Protein AF-M1PN73-F1 (afdb_monomer)

pLDDT: mean 97.53, std 1.36, range [90.38, 98.75]

Solvent-accessible surface area (backbone atoms only — not comparable to full-atom values): 8352 Å² total; per-residue (Å²): 108,69,71,51,37,65,69,58,78,69,51,83,71,74,12,48,64,43,63,78,96,64,64,44,60,60,63,36,70,90,32,43,49,69,69,61,54,45,70,70,46,66,46,44,88,76,40,72,90,38,66,60,60,30,53,45,55,35,45,34,54,42,27,48,47,49,36,33,45,34,46,16,36,80,73,64,45,83,93,50,30,56,69,75,24,41,62,57,66,42,93,56,56,51,57,49,49,49,50,52,42,51,52,49,37,42,72,76,35,76,26,87,95,54,58,68,99,44,70,67,52,49,51,50,56,52,50,53,44,49,50,54,52,52,48,48,37,70,75,34,61,67,56,49,70,74,104

Radius of gyration: 19.32 Å; Cα contacts (8 Å, |Δi|>4): 147; chains: 1; bounding box: 44×31×64 Å

Structure (mmCIF, N/CA/C/O backbone):
data_AF-M1PN73-F1
#
_entry.id   AF-M1PN73-F1
#
loop_
_atom_site.group_PDB
_atom_site.id
_atom_site.type_symbol
_atom_site.label_atom_id
_atom_site.label_alt_id
_atom_site.label_comp_id
_atom_site.label_asym_id
_atom_site.label_entity_id
_atom_site.label_seq_id
_atom_site.pdbx_PDB_ins_code
_atom_site.Cartn_x
_atom_site.Cartn_y
_atom_site.Cartn_z
_atom_site.occupancy
_atom_site.B_iso_or_equiv
_atom_site.auth_seq_id
_atom_site.auth_comp_id
_atom_site.auth_asym_id
_atom_site.auth_atom_id
_atom_site.pdbx_PDB_model_num
ATOM 1 N N . ASP A 1 1 ? -4.761 1.758 -40.617 1.00 90.38 1 ASP A N 1
ATOM 2 C CA . ASP A 1 1 ? -5.738 1.743 -39.503 1.00 90.38 1 ASP A CA 1
ATOM 3 C C . ASP A 1 1 ? -5.409 0.747 -38.400 1.00 90.38 1 ASP A C 1
ATOM 5 O O . ASP A 1 1 ? -5.127 1.193 -37.295 1.00 90.38 1 ASP A O 1
ATOM 9 N N . LEU A 1 2 ? -5.340 -0.565 -38.669 1.00 95.44 2 LEU A N 1
ATOM 10 C CA . LEU A 1 2 ? -5.094 -1.584 -37.625 1.00 95.44 2 LEU A CA 1
ATOM 11 C C . LEU A 1 2 ? -3.842 -1.325 -36.767 1.00 95.44 2 LEU A C 1
ATOM 13 O O . LEU A 1 2 ? -3.911 -1.384 -35.543 1.00 95.44 2 LEU A O 1
ATOM 17 N N . ALA A 1 3 ? -2.713 -0.975 -37.390 1.00 96.75 3 ALA A N 1
ATOM 18 C CA . ALA A 1 3 ? -1.476 -0.687 -36.661 1.00 96.75 3 ALA A CA 1
ATOM 19 C C . ALA A 1 3 ? -1.589 0.539 -35.737 1.00 96.75 3 ALA A C 1
ATOM 21 O O . ALA A 1 3 ? -0.995 0.561 -34.663 1.00 96.75 3 ALA A O 1
ATOM 22 N N . PHE A 1 4 ? -2.352 1.560 -36.139 1.00 96.75 4 PHE A N 1
ATOM 23 C CA . PHE A 1 4 ? -2.564 2.750 -35.317 1.00 96.75 4 PHE A CA 1
ATOM 24 C C . PHE A 1 4 ? -3.523 2.455 -34.160 1.00 96.75 4 PHE A C 1
ATOM 26 O O . PHE A 1 4 ? -3.235 2.820 -33.021 1.00 96.75 4 PHE A O 1
ATOM 33 N N . ALA A 1 5 ? -4.607 1.72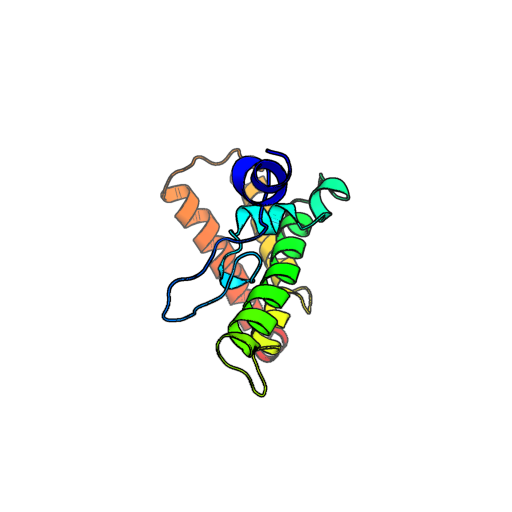2 -34.431 1.00 96.94 5 ALA A N 1
ATOM 34 C CA . ALA A 1 5 ? -5.551 1.284 -33.409 1.00 96.94 5 ALA A CA 1
ATOM 35 C C . ALA A 1 5 ? -4.862 0.446 -32.322 1.00 96.94 5 ALA A C 1
ATOM 37 O O . ALA A 1 5 ? -4.962 0.772 -31.143 1.00 96.94 5 ALA A O 1
ATOM 38 N N . ALA A 1 6 ? -4.088 -0.566 -32.721 1.00 95.69 6 ALA A N 1
ATOM 39 C CA . ALA A 1 6 ? -3.438 -1.487 -31.793 1.00 95.69 6 ALA A CA 1
ATOM 40 C C . ALA A 1 6 ? -2.290 -0.865 -30.978 1.00 95.69 6 ALA A C 1
ATOM 42 O O . ALA A 1 6 ? -1.947 -1.388 -29.924 1.00 95.69 6 ALA A O 1
ATOM 43 N N . LYS A 1 7 ? -1.665 0.218 -31.462 1.00 95.62 7 LYS A N 1
ATOM 44 C CA . LYS A 1 7 ? -0.465 0.800 -30.830 1.00 95.62 7 LYS A CA 1
ATOM 45 C C . LYS A 1 7 ? -0.680 2.169 -30.189 1.00 95.62 7 LYS A C 1
ATOM 47 O O . LYS A 1 7 ? 0.198 2.607 -29.456 1.00 95.62 7 LYS A O 1
ATOM 52 N N . HIS A 1 8 ? -1.792 2.845 -30.482 1.00 93.44 8 HIS A N 1
AT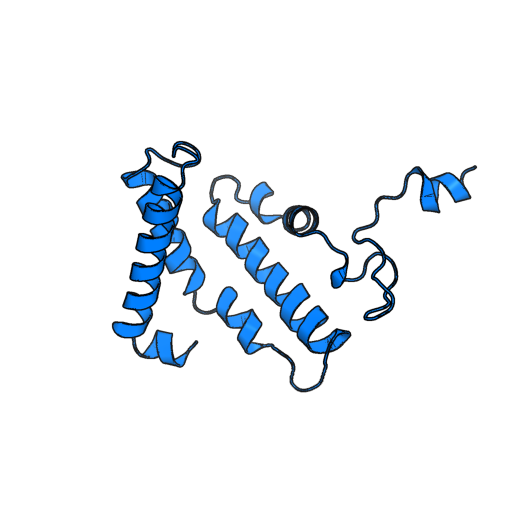OM 53 C CA . HIS A 1 8 ? -2.051 4.204 -29.999 1.00 93.44 8 HIS A CA 1
ATOM 54 C C . HIS A 1 8 ? -3.511 4.398 -29.586 1.00 93.44 8 HIS A C 1
ATOM 56 O O . HIS A 1 8 ? -3.772 4.683 -28.427 1.00 93.44 8 HIS A O 1
ATOM 62 N N . ALA A 1 9 ? -4.467 4.234 -30.508 1.00 95.19 9 ALA A N 1
ATOM 63 C CA . ALA A 1 9 ? -5.842 4.682 -30.254 1.00 95.19 9 ALA A CA 1
ATOM 64 C C . ALA A 1 9 ? -6.642 3.779 -29.299 1.00 95.19 9 ALA A C 1
ATOM 66 O O . ALA A 1 9 ? -7.541 4.268 -28.625 1.00 95.19 9 ALA A O 1
ATOM 67 N N . GLY A 1 10 ? -6.347 2.476 -29.266 1.00 94.06 10 GLY A N 1
ATOM 68 C CA . GLY A 1 10 ? -7.082 1.493 -28.462 1.00 94.06 10 GLY A CA 1
ATOM 69 C C . GLY A 1 10 ? -6.220 0.721 -27.467 1.00 94.06 10 GLY A C 1
ATOM 70 O O . GLY A 1 10 ? -6.700 -0.247 -26.885 1.00 94.06 10 GLY A O 1
ATOM 71 N N . VAL A 1 11 ? -4.949 1.094 -27.296 1.00 95.94 11 VAL A N 1
ATOM 72 C CA . VAL A 1 11 ? -4.052 0.398 -26.368 1.00 95.94 11 VAL A CA 1
ATOM 73 C C . VAL A 1 11 ? -4.191 0.973 -24.962 1.00 95.94 11 VAL A C 1
ATOM 75 O O . VAL A 1 11 ? -4.160 2.187 -24.779 1.00 95.94 11 VAL A O 1
ATOM 78 N N . ILE A 1 12 ? -4.297 0.096 -23.966 1.00 96.12 12 ILE A N 1
ATOM 79 C CA . ILE A 1 12 ? -4.198 0.469 -22.554 1.00 96.12 12 ILE A CA 1
ATOM 80 C C . ILE A 1 12 ? -2.828 0.013 -22.064 1.00 96.12 12 ILE A C 1
ATOM 82 O O . ILE A 1 12 ? -2.559 -1.182 -21.958 1.00 96.12 12 ILE A O 1
ATOM 86 N N . GLN A 1 13 ? -1.948 0.978 -21.817 1.00 96.62 13 GLN A N 1
ATOM 87 C CA . GLN A 1 13 ? -0.652 0.732 -21.193 1.00 96.62 13 GLN A CA 1
ATOM 88 C C . GLN A 1 13 ? -0.831 0.597 -19.676 1.00 96.62 13 GLN A C 1
ATOM 90 O O . GLN A 1 13 ? -1.729 1.202 -19.091 1.00 96.62 13 GLN A O 1
ATOM 95 N N . MET A 1 14 ? 0.036 -0.183 -19.035 1.00 97.00 14 MET A N 1
ATOM 96 C CA . MET A 1 14 ? 0.072 -0.302 -17.573 1.00 97.00 14 MET A CA 1
ATOM 97 C C . MET A 1 14 ? 0.645 0.961 -16.923 1.00 97.00 14 MET A C 1
ATOM 99 O O . MET A 1 14 ? 0.233 1.339 -15.827 1.00 97.00 14 MET A O 1
ATOM 103 N N . ALA A 1 15 ? 1.582 1.619 -17.611 1.00 97.44 15 ALA A N 1
ATOM 104 C CA . ALA A 1 15 ? 2.288 2.797 -17.127 1.00 97.44 15 ALA A CA 1
ATOM 105 C C . ALA A 1 15 ? 2.605 3.774 -18.258 1.00 97.44 15 ALA A C 1
ATOM 107 O O . ALA A 1 15 ? 2.927 3.352 -19.372 1.00 97.44 15 ALA A O 1
ATOM 108 N N . ASP A 1 16 ? 2.596 5.065 -17.936 1.00 96.25 16 ASP A N 1
ATOM 109 C CA . ASP A 1 16 ? 3.028 6.124 -18.846 1.00 96.25 16 ASP A CA 1
ATOM 110 C C . ASP A 1 16 ? 4.563 6.265 -18.871 1.00 96.25 16 ASP A C 1
ATOM 112 O O . ASP A 1 16 ? 5.277 5.818 -17.972 1.00 96.25 16 ASP A O 1
ATOM 116 N N . ILE A 1 17 ? 5.078 6.915 -19.917 1.00 97.75 17 ILE A N 1
ATOM 117 C CA . ILE A 1 17 ? 6.506 7.232 -20.066 1.00 97.75 17 ILE A CA 1
ATOM 118 C C . ILE A 1 17 ? 6.997 8.190 -18.965 1.00 97.75 17 ILE A C 1
ATOM 120 O O . ILE A 1 17 ? 6.277 9.099 -18.544 1.00 97.75 17 ILE A O 1
ATOM 124 N N . LEU A 1 18 ? 8.255 8.040 -18.535 1.00 98.19 18 LEU A N 1
ATOM 125 C CA . LEU A 1 18 ? 8.847 8.883 -17.493 1.00 98.19 18 LEU A CA 1
ATOM 126 C C . LEU A 1 18 ? 9.664 10.077 -18.020 1.00 98.19 18 LEU A C 1
ATOM 128 O O . LEU A 1 18 ? 10.296 9.982 -19.075 1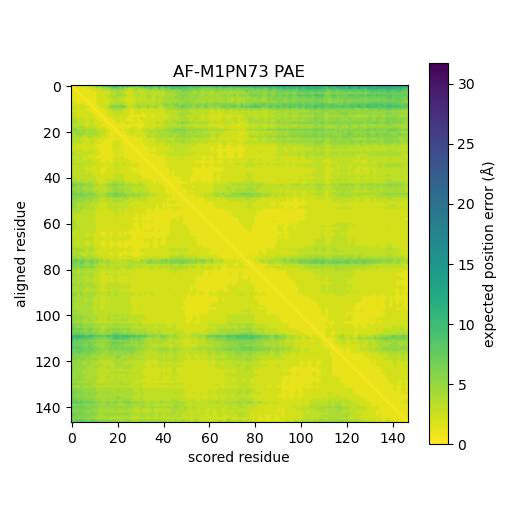.00 98.19 18 LEU A O 1
ATOM 132 N N . PRO A 1 19 ? 9.739 11.189 -17.253 1.00 97.81 19 PRO A N 1
ATOM 133 C CA . PRO A 1 19 ? 10.583 12.334 -17.588 1.00 97.81 19 PRO A CA 1
ATOM 134 C C . PRO A 1 19 ? 12.071 11.983 -17.712 1.00 97.81 19 PRO A C 1
ATOM 136 O O . PRO A 1 19 ? 12.580 11.099 -17.021 1.00 97.81 19 PRO A O 1
ATOM 139 N N . ALA A 1 20 ? 12.794 12.767 -18.515 1.00 97.19 20 ALA A N 1
ATOM 140 C CA . ALA A 1 20 ? 14.165 12.485 -18.953 1.00 97.19 20 ALA A CA 1
ATOM 141 C C . ALA A 1 20 ? 15.176 12.157 -17.835 1.00 97.19 20 ALA A C 1
ATOM 143 O O . ALA A 1 20 ? 16.039 11.306 -18.030 1.00 97.19 20 ALA A O 1
ATOM 144 N N . ARG A 1 21 ? 15.065 12.774 -16.648 1.00 97.69 21 ARG A N 1
ATOM 145 C CA . ARG A 1 21 ? 15.969 12.503 -15.507 1.00 97.69 21 ARG A CA 1
ATOM 146 C C . ARG A 1 21 ? 15.946 11.032 -15.060 1.00 97.69 21 ARG A C 1
ATOM 148 O O . ARG A 1 21 ? 16.920 10.555 -14.495 1.00 97.69 21 ARG A O 1
ATOM 155 N N . ARG A 1 22 ? 14.841 10.330 -15.313 1.00 96.06 22 ARG A N 1
ATOM 156 C CA . ARG A 1 22 ? 14.620 8.911 -15.008 1.00 96.06 22 ARG A CA 1
ATOM 157 C C . ARG A 1 22 ? 13.981 8.207 -16.208 1.00 96.06 22 ARG A C 1
ATOM 159 O O . ARG A 1 22 ? 12.977 7.517 -16.072 1.00 96.06 22 ARG A O 1
ATOM 166 N N . ALA A 1 23 ? 14.535 8.467 -17.395 1.00 96.44 23 ALA A N 1
ATOM 167 C CA . ALA A 1 23 ? 13.958 8.071 -18.674 1.00 96.44 23 ALA A CA 1
ATOM 168 C C . ALA A 1 23 ? 13.674 6.563 -18.747 1.00 96.44 23 ALA A C 1
ATOM 170 O O . ALA A 1 23 ? 14.579 5.726 -18.658 1.00 96.44 23 ALA A O 1
ATOM 171 N N . ARG A 1 24 ? 12.400 6.236 -18.948 1.00 98.00 24 ARG A N 1
ATOM 172 C CA . ARG A 1 24 ? 11.874 4.885 -19.133 1.00 98.00 24 ARG A CA 1
ATOM 173 C C . ARG A 1 24 ? 10.662 4.959 -20.043 1.00 98.00 24 ARG A C 1
ATOM 175 O O . ARG A 1 24 ? 9.920 5.938 -19.971 1.00 98.00 24 ARG A O 1
ATOM 182 N N . GLY A 1 25 ? 10.517 3.959 -20.910 1.00 97.56 25 GLY A N 1
ATOM 183 C CA . GLY A 1 25 ? 9.358 3.821 -21.787 1.00 97.56 25 GLY A CA 1
ATOM 184 C C . GLY A 1 25 ? 8.069 3.542 -21.001 1.00 97.56 25 GLY A C 1
ATOM 185 O O . GLY A 1 25 ? 8.101 3.460 -19.773 1.00 97.56 25 GLY A O 1
ATOM 186 N N . PRO A 1 26 ? 6.934 3.382 -21.699 1.00 97.00 26 PRO A N 1
ATOM 187 C CA . PRO A 1 26 ? 5.709 2.872 -21.091 1.00 97.00 26 PRO A CA 1
ATOM 188 C C . PRO A 1 26 ? 5.912 1.497 -20.436 1.00 97.00 26 PRO A C 1
ATOM 190 O O . PRO A 1 26 ? 6.832 0.761 -20.791 1.00 97.00 26 PRO A O 1
ATOM 193 N N . ASN A 1 27 ? 4.997 1.134 -19.539 1.00 97.94 27 ASN A N 1
ATOM 194 C CA . ASN A 1 27 ? 4.955 -0.140 -18.795 1.00 97.94 27 ASN A CA 1
ATOM 195 C C . ASN A 1 27 ? 6.133 -0.403 -17.844 1.00 97.94 27 ASN A C 1
ATOM 197 O O . ASN A 1 27 ? 6.379 -1.547 -17.474 1.00 97.94 27 ASN A O 1
ATOM 201 N N . GLU A 1 28 ? 6.818 0.649 -17.406 1.00 98.44 28 GLU A N 1
ATOM 202 C CA . GLU A 1 28 ? 7.860 0.567 -16.381 1.00 98.44 28 GLU A CA 1
ATOM 203 C C . GLU A 1 28 ? 7.299 0.987 -15.012 1.00 98.44 28 GLU A C 1
ATOM 205 O O . GLU A 1 28 ? 6.432 1.869 -14.962 1.00 98.44 28 GLU A O 1
ATOM 210 N N . PRO A 1 29 ? 7.785 0.414 -13.892 1.00 98.19 29 PRO A N 1
ATOM 211 C CA . PRO A 1 29 ? 7.148 0.572 -12.583 1.00 98.19 29 PRO A CA 1
ATOM 212 C C . PRO A 1 29 ? 6.879 2.024 -12.179 1.00 98.19 29 PRO A C 1
ATOM 214 O O . PRO A 1 29 ? 5.785 2.352 -11.732 1.00 98.19 29 PRO A O 1
ATOM 217 N N . GLY A 1 30 ? 7.836 2.929 -12.403 1.00 97.69 30 GLY A N 1
ATOM 218 C CA . GLY A 1 30 ? 7.701 4.324 -11.981 1.00 97.69 30 GLY A CA 1
ATOM 219 C C . GLY A 1 30 ? 6.578 5.115 -12.661 1.00 97.69 30 GLY A C 1
ATOM 220 O O . GLY A 1 30 ? 6.264 6.208 -12.192 1.00 97.69 30 GLY A O 1
ATOM 221 N N . GLY A 1 31 ? 6.006 4.613 -13.762 1.00 98.00 31 GLY A N 1
ATOM 222 C CA . GLY A 1 31 ? 4.867 5.233 -14.447 1.00 98.00 31 GLY A CA 1
ATOM 223 C C . GLY A 1 31 ? 3.511 4.607 -14.098 1.00 98.00 31 GLY A C 1
ATOM 224 O O . GLY A 1 31 ? 2.490 5.066 -14.613 1.00 98.00 31 GLY A O 1
ATOM 225 N N . ILE A 1 32 ? 3.481 3.546 -13.279 1.00 98.31 32 ILE A N 1
ATOM 226 C CA . ILE A 1 32 ? 2.235 2.904 -12.850 1.00 98.31 32 ILE A CA 1
ATOM 227 C C . ILE A 1 32 ? 1.562 3.810 -11.817 1.00 98.31 32 ILE A C 1
ATOM 229 O O . ILE A 1 32 ? 2.151 4.176 -10.802 1.00 98.31 32 ILE A O 1
ATOM 233 N N . LYS A 1 33 ? 0.299 4.169 -12.054 1.00 97.94 33 LYS A N 1
ATOM 234 C CA . LYS A 1 33 ? -0.510 4.902 -11.070 1.00 97.94 33 LYS A CA 1
ATOM 235 C C . LYS A 1 33 ? -0.936 3.951 -9.955 1.00 97.94 33 LYS A C 1
ATOM 237 O O . LYS A 1 33 ? -1.362 2.838 -10.246 1.00 97.94 33 LYS A O 1
ATOM 242 N N . PHE A 1 34 ? -0.927 4.408 -8.703 1.00 98.00 34 PHE A N 1
ATOM 243 C CA . PHE A 1 34 ? -1.284 3.557 -7.560 1.00 98.00 34 PHE A CA 1
ATOM 244 C C . PHE A 1 34 ? -2.680 2.926 -7.672 1.00 98.00 34 PHE A C 1
ATOM 246 O O . PHE A 1 34 ? -2.835 1.764 -7.325 1.00 98.00 34 PHE A O 1
ATOM 253 N N . GLY A 1 35 ? -3.668 3.636 -8.232 1.00 97.44 35 GLY A N 1
ATOM 254 C CA . GLY A 1 35 ? -4.997 3.063 -8.488 1.00 97.44 35 GLY A CA 1
ATOM 255 C C . GLY A 1 35 ? -4.974 1.904 -9.492 1.00 97.44 35 GLY A C 1
ATOM 256 O O . GLY A 1 35 ? -5.521 0.847 -9.211 1.00 97.44 35 GLY A O 1
ATOM 257 N N . HIS A 1 36 ? -4.261 2.052 -10.616 1.00 97.56 36 HIS A N 1
ATOM 258 C CA . HIS A 1 36 ? -4.098 0.948 -11.571 1.00 97.56 36 HIS A CA 1
ATOM 259 C C . HIS A 1 36 ? -3.361 -0.228 -10.934 1.00 97.56 36 HIS A C 1
ATOM 261 O O . HIS A 1 36 ? -3.703 -1.373 -11.193 1.00 97.56 36 HIS A O 1
ATOM 267 N N . PHE A 1 37 ? -2.343 0.053 -10.117 1.00 98.19 37 PHE A N 1
ATOM 268 C CA . PHE A 1 37 ? -1.614 -0.988 -9.409 1.00 98.19 37 PHE A CA 1
ATOM 269 C C . PHE A 1 37 ? -2.518 -1.755 -8.438 1.00 98.19 37 PHE A C 1
ATOM 271 O O . PHE A 1 37 ? -2.499 -2.981 -8.439 1.00 98.19 37 PHE A O 1
ATOM 278 N N . ALA A 1 38 ? -3.348 -1.048 -7.666 1.00 98.00 38 ALA A N 1
ATOM 279 C CA . ALA A 1 38 ? -4.333 -1.664 -6.785 1.00 98.00 38 ALA A CA 1
ATOM 280 C C . ALA A 1 38 ? -5.271 -2.611 -7.556 1.00 98.00 38 ALA A C 1
ATOM 282 O O . ALA A 1 38 ? -5.453 -3.749 -7.133 1.00 98.00 38 ALA A O 1
ATOM 283 N N . ASP A 1 39 ? -5.765 -2.197 -8.729 1.00 97.88 39 ASP A N 1
ATOM 284 C CA . ASP A 1 39 ? -6.636 -3.024 -9.581 1.00 97.88 39 ASP A CA 1
ATOM 285 C C . ASP A 1 39 ? -5.933 -4.269 -10.166 1.00 97.88 39 ASP A C 1
ATOM 287 O O . ASP A 1 39 ? -6.585 -5.269 -10.490 1.00 97.88 39 ASP A O 1
ATOM 291 N N . MET A 1 40 ? -4.599 -4.253 -10.305 1.00 97.38 40 MET A N 1
ATOM 292 C CA . MET A 1 40 ? -3.840 -5.441 -10.726 1.00 97.38 40 MET A CA 1
ATOM 293 C C . MET A 1 40 ? -3.895 -6.547 -9.664 1.00 97.38 40 MET A C 1
ATOM 295 O O . MET A 1 40 ? -3.818 -7.731 -10.003 1.00 97.38 40 MET A O 1
ATOM 299 N N . ILE A 1 41 ? -4.053 -6.185 -8.389 1.00 98.25 41 ILE A N 1
ATOM 300 C CA . ILE A 1 41 ? -4.078 -7.129 -7.273 1.00 98.25 41 ILE A CA 1
ATOM 301 C C . ILE A 1 41 ? -5.480 -7.709 -7.111 1.00 98.25 41 ILE A C 1
ATOM 303 O O . ILE A 1 41 ?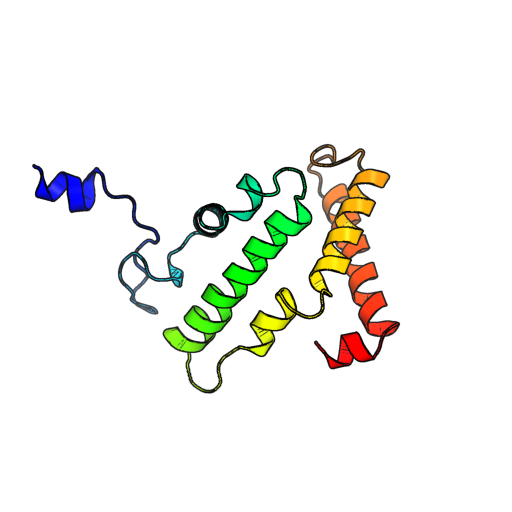 -6.485 -7.018 -7.014 1.00 98.25 41 ILE A O 1
ATOM 307 N N . GLN A 1 42 ? -5.558 -9.037 -7.084 1.00 98.06 42 GLN A N 1
ATOM 308 C CA . GLN A 1 42 ? -6.817 -9.773 -7.227 1.00 98.06 42 GLN A CA 1
ATOM 309 C C . GLN A 1 42 ? -7.420 -10.220 -5.885 1.00 98.06 42 GLN A C 1
ATOM 311 O O . GLN A 1 42 ? -8.241 -11.141 -5.858 1.00 98.06 42 GLN A O 1
ATOM 316 N N . SER A 1 43 ? -6.993 -9.619 -4.770 1.00 97.69 43 SER A N 1
ATOM 317 C CA . SER A 1 43 ? -7.446 -10.018 -3.432 1.00 97.69 43 SER A CA 1
ATOM 318 C C . SER A 1 43 ? -8.935 -9.728 -3.237 1.00 97.69 43 SER A C 1
ATOM 320 O O . SER A 1 43 ? -9.681 -10.630 -2.857 1.00 97.69 43 SER A O 1
ATOM 322 N N . ASP A 1 44 ? -9.391 -8.539 -3.642 1.00 95.12 44 ASP A N 1
ATOM 323 C CA . ASP A 1 44 ? -10.779 -8.093 -3.476 1.00 95.12 44 ASP A CA 1
ATOM 324 C C . ASP A 1 44 ? -11.792 -9.047 -4.137 1.00 95.12 44 ASP A C 1
ATOM 326 O O . ASP A 1 44 ? -12.762 -9.473 -3.514 1.00 95.12 44 ASP A O 1
ATOM 330 N N . ARG A 1 45 ? -11.514 -9.537 -5.357 1.00 96.81 45 ARG A N 1
ATOM 331 C CA . ARG A 1 45 ? -12.421 -10.492 -6.028 1.00 96.81 45 ARG A CA 1
ATOM 332 C C . ARG A 1 45 ? -12.513 -11.860 -5.345 1.00 96.81 45 ARG A C 1
ATOM 334 O O . ARG A 1 45 ? -13.430 -12.625 -5.643 1.00 96.81 45 ARG A O 1
ATOM 341 N N . LYS A 1 46 ? -11.530 -12.225 -4.517 1.00 97.56 46 LYS A N 1
ATOM 342 C CA . LYS A 1 46 ? -11.473 -13.519 -3.820 1.00 97.56 46 LYS A CA 1
ATOM 343 C C . LYS A 1 46 ? -11.944 -13.399 -2.371 1.00 97.56 46 LYS A C 1
ATOM 345 O O . LYS A 1 46 ? -12.578 -14.327 -1.872 1.00 97.56 46 LYS A O 1
ATOM 350 N N . TYR A 1 47 ? -11.660 -12.273 -1.725 1.00 96.88 47 TYR A N 1
ATOM 351 C CA . TYR A 1 47 ? -11.966 -11.987 -0.325 1.00 96.88 47 TYR A CA 1
ATOM 352 C C . TYR A 1 47 ? -12.706 -10.642 -0.178 1.00 96.88 47 TYR A C 1
ATOM 354 O O . TYR A 1 47 ? -12.247 -9.762 0.546 1.00 96.88 47 TYR A O 1
ATOM 362 N N . PRO A 1 48 ? -13.885 -10.480 -0.808 1.00 94.75 48 PRO A N 1
ATOM 363 C CA . PRO A 1 48 ? -14.561 -9.178 -0.931 1.00 94.75 48 PRO A CA 1
ATOM 364 C C . PRO A 1 48 ? -15.075 -8.599 0.395 1.00 94.75 48 PRO A C 1
ATOM 366 O O . PRO A 1 48 ? -15.420 -7.426 0.478 1.00 94.75 48 PRO A O 1
ATOM 369 N N . ASN A 1 49 ? -15.162 -9.423 1.442 1.00 95.62 49 ASN A N 1
ATOM 370 C CA . ASN A 1 49 ? -15.623 -9.004 2.767 1.00 95.62 49 ASN A CA 1
ATOM 371 C C . ASN A 1 49 ? -14.462 -8.744 3.741 1.00 95.62 49 ASN A C 1
ATOM 373 O O . ASN A 1 49 ? -14.712 -8.494 4.919 1.00 95.62 49 ASN A O 1
ATOM 377 N N . ASP A 1 50 ? -13.216 -8.822 3.265 1.00 96.75 50 ASP A N 1
ATOM 378 C CA . ASP A 1 50 ? -12.011 -8.578 4.053 1.00 96.75 50 ASP A CA 1
ATOM 379 C C . ASP A 1 50 ? -11.214 -7.395 3.463 1.00 96.75 50 ASP A C 1
ATOM 381 O O . ASP A 1 50 ? -10.291 -7.573 2.655 1.00 96.75 50 ASP A O 1
ATOM 385 N N . PRO A 1 51 ? -11.600 -6.155 3.815 1.00 96.25 51 PRO A N 1
ATOM 386 C CA . PRO A 1 51 ? -10.958 -4.956 3.286 1.00 96.25 51 PRO A CA 1
ATOM 387 C C . PRO A 1 51 ? -9.539 -4.752 3.831 1.00 96.25 51 PRO A C 1
ATOM 389 O O . PRO A 1 51 ? -8.730 -4.117 3.154 1.00 96.25 51 PRO A O 1
ATOM 392 N N . VAL A 1 52 ? -9.220 -5.297 5.015 1.00 97.94 52 VAL A N 1
ATOM 393 C CA . VAL A 1 52 ? -7.860 -5.256 5.577 1.00 97.94 52 VAL A CA 1
ATOM 394 C C . VAL A 1 52 ? -6.951 -6.089 4.695 1.00 97.94 52 VAL A C 1
ATOM 396 O O . VAL A 1 52 ? -6.008 -5.556 4.116 1.00 97.94 52 VAL A O 1
ATOM 399 N N . ARG A 1 53 ? -7.308 -7.359 4.476 1.00 97.94 53 ARG A N 1
ATOM 400 C CA . ARG A 1 53 ? -6.547 -8.245 3.597 1.00 97.94 53 ARG A CA 1
ATOM 401 C C . ARG A 1 53 ? -6.386 -7.663 2.199 1.00 97.94 53 ARG A C 1
ATOM 403 O O . ARG A 1 53 ? -5.299 -7.706 1.633 1.00 97.94 53 ARG A O 1
ATOM 410 N N . SER A 1 54 ? -7.465 -7.141 1.621 1.00 97.56 54 SER A N 1
ATOM 411 C CA . SER A 1 54 ? -7.413 -6.563 0.276 1.00 97.56 54 SER A CA 1
ATOM 412 C C . SER A 1 54 ? -6.433 -5.391 0.201 1.00 97.56 54 SER A C 1
ATOM 414 O O . SER A 1 54 ? -5.636 -5.329 -0.732 1.00 97.56 54 SER A O 1
ATOM 416 N N . SER A 1 55 ? -6.426 -4.522 1.214 1.00 98.19 55 SER A N 1
ATOM 417 C CA . SER A 1 55 ? -5.490 -3.396 1.301 1.00 98.19 55 SER A CA 1
ATOM 418 C C . SER A 1 55 ? -4.044 -3.858 1.505 1.00 98.19 55 SER A C 1
ATOM 420 O O . SER A 1 55 ? -3.142 -3.354 0.841 1.00 98.19 55 SER A O 1
ATOM 422 N N . LEU A 1 56 ? -3.810 -4.847 2.370 1.00 98.62 56 LEU A N 1
ATOM 423 C CA . LEU A 1 56 ? -2.463 -5.329 2.687 1.00 98.62 56 LEU A CA 1
ATOM 424 C C . LEU A 1 56 ? -1.833 -6.143 1.557 1.00 98.62 56 LEU A C 1
ATOM 426 O O . LEU A 1 56 ? -0.634 -6.043 1.333 1.00 98.62 56 LEU A O 1
ATOM 430 N N . GLU A 1 57 ? -2.621 -6.868 0.764 1.00 98.62 57 GLU A N 1
ATOM 431 C CA . GLU A 1 57 ? -2.114 -7.536 -0.445 1.00 98.62 57 GLU A CA 1
ATOM 432 C C . GLU A 1 57 ? -1.679 -6.508 -1.509 1.00 98.62 57 GLU A C 1
ATOM 434 O O . GLU A 1 57 ? -0.705 -6.732 -2.232 1.00 98.62 57 GLU A O 1
ATOM 439 N N . ILE A 1 58 ? -2.349 -5.346 -1.575 1.00 98.62 58 ILE A N 1
ATOM 440 C CA . ILE A 1 58 ? -1.906 -4.215 -2.406 1.00 98.62 58 ILE A CA 1
ATOM 441 C C . ILE A 1 58 ? -0.596 -3.635 -1.865 1.00 98.62 58 ILE A C 1
ATOM 443 O O . ILE A 1 58 ? 0.320 -3.386 -2.648 1.00 98.62 58 ILE A O 1
ATOM 447 N N . VAL A 1 59 ? -0.480 -3.454 -0.546 1.00 98.75 59 VAL A N 1
ATOM 448 C CA . VAL A 1 59 ? 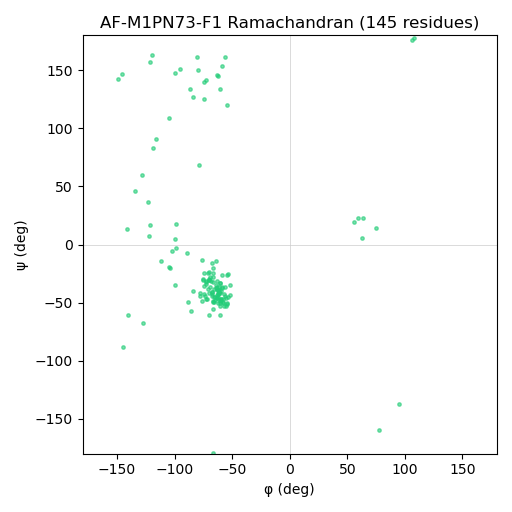0.756 -2.978 0.097 1.00 98.75 59 VAL A CA 1
ATOM 449 C C . VAL A 1 59 ? 1.915 -3.939 -0.163 1.00 98.75 59 VAL A C 1
ATOM 451 O O . VAL A 1 59 ? 2.950 -3.505 -0.658 1.00 98.75 59 VAL A O 1
ATOM 454 N N . ALA A 1 60 ? 1.737 -5.239 0.070 1.00 98.69 60 ALA A N 1
ATOM 455 C CA . ALA A 1 60 ? 2.780 -6.244 -0.111 1.00 98.69 60 ALA A CA 1
ATOM 456 C C . ALA A 1 60 ? 3.317 -6.267 -1.548 1.00 98.69 60 ALA A C 1
ATOM 458 O O . ALA A 1 60 ? 4.527 -6.177 -1.782 1.00 98.69 60 ALA A O 1
ATOM 459 N N . ALA A 1 61 ? 2.416 -6.317 -2.532 1.00 98.62 61 ALA A N 1
ATOM 460 C CA . ALA A 1 61 ? 2.807 -6.268 -3.933 1.00 98.62 61 ALA A CA 1
ATOM 461 C C . ALA A 1 61 ? 3.466 -4.922 -4.293 1.00 98.62 61 ALA A C 1
ATOM 463 O O . ALA A 1 61 ? 4.416 -4.888 -5.079 1.00 98.62 61 ALA A O 1
ATOM 464 N N . GLY A 1 62 ? 2.967 -3.823 -3.719 1.00 98.62 62 GLY A N 1
ATOM 465 C CA . GLY A 1 62 ? 3.454 -2.467 -3.948 1.00 98.62 62 GLY A CA 1
ATOM 466 C C . GLY A 1 62 ? 4.864 -2.264 -3.417 1.00 98.62 62 GLY A C 1
ATOM 467 O O . GLY A 1 62 ? 5.723 -1.823 -4.169 1.00 98.62 62 GLY A O 1
ATOM 468 N N . CYS A 1 63 ? 5.139 -2.642 -2.171 1.00 98.56 63 CYS A N 1
ATOM 469 C CA . CYS A 1 63 ? 6.470 -2.568 -1.570 1.00 98.56 63 CYS A CA 1
ATOM 470 C C . CYS A 1 63 ? 7.472 -3.446 -2.329 1.00 98.56 63 CYS A C 1
ATOM 472 O O . CYS A 1 63 ? 8.592 -3.019 -2.605 1.00 98.56 63 CYS A O 1
ATOM 474 N N . MET A 1 64 ? 7.067 -4.637 -2.778 1.00 98.69 64 MET A N 1
ATOM 475 C CA . MET A 1 64 ? 7.939 -5.462 -3.614 1.00 98.69 64 MET A CA 1
ATOM 476 C C . MET A 1 64 ? 8.277 -4.775 -4.948 1.00 98.69 64 MET A C 1
ATOM 478 O O . MET A 1 64 ? 9.450 -4.638 -5.307 1.00 98.69 64 MET A O 1
ATOM 482 N N . LEU A 1 65 ? 7.272 -4.285 -5.679 1.00 98.69 65 LEU A N 1
ATOM 483 C CA . LEU A 1 65 ? 7.504 -3.681 -6.991 1.00 98.69 65 LEU A CA 1
ATOM 484 C C . LEU A 1 65 ? 8.185 -2.308 -6.900 1.00 98.69 65 LEU A C 1
ATOM 486 O O . LEU A 1 65 ? 9.124 -2.028 -7.648 1.00 98.69 65 LEU A O 1
ATOM 490 N N . PHE A 1 66 ? 7.701 -1.435 -6.022 1.00 98.69 66 PHE A N 1
ATOM 491 C CA . PHE A 1 66 ? 8.139 -0.048 -5.942 1.00 98.69 66 PHE A CA 1
ATOM 492 C C . PHE A 1 66 ? 9.408 0.119 -5.105 1.00 98.69 66 PHE A C 1
ATOM 494 O O . PHE A 1 66 ? 10.302 0.840 -5.545 1.00 98.69 66 PHE A O 1
ATOM 501 N N . ASP A 1 67 ? 9.565 -0.579 -3.980 1.00 98.62 67 ASP A N 1
ATOM 502 C CA . ASP A 1 67 ? 10.763 -0.405 -3.152 1.00 98.62 67 ASP A CA 1
ATOM 503 C C . ASP A 1 67 ? 11.883 -1.342 -3.586 1.00 98.62 67 ASP A C 1
ATOM 505 O O . ASP A 1 67 ? 12.998 -0.882 -3.828 1.00 98.62 67 ASP A O 1
ATOM 509 N N . GLN A 1 68 ? 11.619 -2.641 -3.755 1.00 98.44 68 GLN A N 1
ATOM 510 C CA . GLN A 1 68 ? 12.698 -3.591 -4.054 1.00 98.44 68 GLN A CA 1
ATOM 511 C C . GLN A 1 68 ? 13.161 -3.497 -5.509 1.00 98.44 68 GLN A C 1
ATOM 513 O O . GLN A 1 68 ? 14.361 -3.405 -5.770 1.00 98.44 68 GLN A O 1
ATOM 518 N N . ILE A 1 69 ? 12.225 -3.505 -6.465 1.00 98.62 69 ILE A N 1
ATOM 519 C CA . ILE A 1 69 ? 12.568 -3.505 -7.894 1.00 98.62 69 ILE A CA 1
ATOM 520 C C . ILE A 1 69 ? 12.797 -2.081 -8.399 1.00 98.62 69 ILE A C 1
ATOM 522 O O . ILE A 1 69 ? 13.862 -1.768 -8.935 1.00 98.62 69 ILE A O 1
ATOM 526 N N . TRP A 1 70 ? 11.812 -1.198 -8.262 1.00 98.69 70 TRP A N 1
ATOM 527 C CA . TRP A 1 70 ? 11.904 0.127 -8.861 1.00 98.69 70 TRP A CA 1
ATOM 528 C C . TRP A 1 70 ? 12.950 1.002 -8.165 1.00 98.69 70 TRP A C 1
ATOM 530 O O . TRP A 1 70 ? 13.933 1.407 -8.787 1.00 98.69 70 TRP A O 1
ATOM 540 N N . LEU A 1 71 ? 12.787 1.278 -6.873 1.00 98.56 71 LEU A N 1
ATOM 541 C CA . LEU A 1 71 ? 13.729 2.120 -6.144 1.00 98.56 71 LEU A CA 1
ATOM 542 C C . LEU A 1 71 ? 15.051 1.393 -5.889 1.00 98.56 71 LEU A C 1
ATOM 544 O O . LEU A 1 71 ? 16.109 1.956 -6.164 1.00 98.56 71 LEU A O 1
ATOM 548 N N . GLY A 1 72 ? 14.991 0.146 -5.424 1.00 98.31 72 GLY A N 1
ATOM 549 C CA . GLY A 1 72 ? 16.137 -0.656 -4.990 1.00 98.31 72 GLY A CA 1
ATOM 550 C C . GLY A 1 72 ? 16.991 -1.230 -6.117 1.00 98.31 72 GLY A C 1
ATOM 551 O O . GLY A 1 72 ? 18.116 -1.659 -5.864 1.00 98.31 72 GLY A O 1
ATOM 552 N N . SER A 1 73 ? 16.503 -1.202 -7.361 1.00 98.31 73 SER A N 1
ATOM 553 C CA . SER A 1 73 ? 17.274 -1.617 -8.534 1.00 98.31 73 SER A CA 1
ATOM 554 C C . SER A 1 73 ? 17.286 -0.550 -9.624 1.00 98.31 73 SER A C 1
ATOM 556 O O . SER A 1 73 ? 18.325 0.061 -9.861 1.00 98.31 73 SER A O 1
ATOM 558 N N . TYR A 1 74 ? 16.145 -0.260 -10.257 1.00 98.00 74 TYR A N 1
ATOM 559 C CA . TYR A 1 74 ? 16.093 0.632 -11.426 1.00 98.00 74 TYR A CA 1
ATOM 560 C C . TYR A 1 74 ? 16.627 2.042 -11.151 1.00 98.00 74 TYR A C 1
ATOM 562 O O . TYR A 1 74 ? 17.230 2.651 -12.039 1.00 98.00 74 TYR A O 1
ATOM 570 N N . MET A 1 75 ? 16.377 2.558 -9.947 1.00 98.06 75 MET A N 1
ATOM 571 C CA . MET A 1 75 ? 16.775 3.901 -9.525 1.00 98.06 75 MET A CA 1
ATOM 572 C C . MET A 1 75 ? 18.013 3.920 -8.620 1.00 98.06 75 MET A C 1
ATOM 574 O O . MET A 1 75 ? 18.498 5.008 -8.307 1.00 98.06 75 MET A O 1
ATOM 578 N N . SER A 1 76 ? 18.530 2.756 -8.211 1.00 98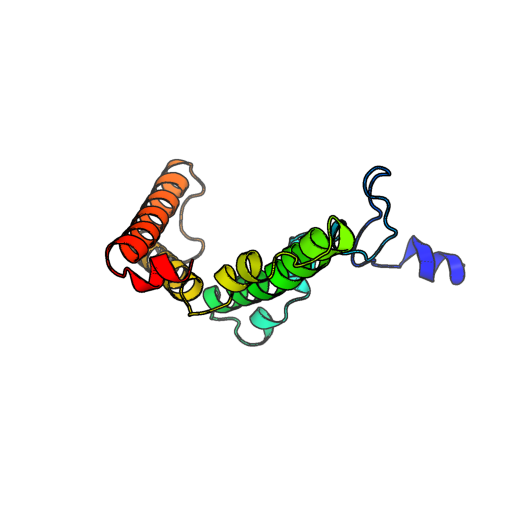.06 76 SER A N 1
ATOM 579 C CA . SER A 1 76 ? 19.739 2.642 -7.388 1.00 98.06 76 SER A CA 1
ATOM 580 C C . SER A 1 76 ? 20.572 1.398 -7.745 1.00 98.06 76 SER A C 1
ATOM 582 O O . SER A 1 76 ? 21.448 1.495 -8.603 1.00 98.06 76 SER A O 1
ATOM 584 N N . GLY A 1 77 ? 20.308 0.242 -7.127 1.00 95.50 77 GLY A N 1
ATOM 585 C CA . GLY A 1 77 ? 21.043 -1.016 -7.299 1.00 95.50 77 GLY A CA 1
ATOM 586 C C . GLY A 1 77 ? 21.954 -1.376 -6.116 1.00 95.50 77 GLY A C 1
ATOM 587 O O . GLY A 1 77 ? 22.110 -0.616 -5.162 1.00 95.50 77 GLY A O 1
ATOM 588 N N . GLY A 1 78 ? 22.579 -2.557 -6.178 1.00 97.88 78 GLY A N 1
ATOM 589 C CA . GLY A 1 78 ? 23.451 -3.083 -5.119 1.00 97.88 78 GLY A CA 1
ATOM 590 C C . GLY A 1 78 ? 22.709 -4.010 -4.156 1.00 97.88 78 GLY A C 1
ATOM 591 O O . GLY A 1 78 ? 21.937 -4.855 -4.597 1.00 97.88 78 GLY A O 1
ATOM 592 N N . VAL A 1 79 ? 22.958 -3.864 -2.849 1.00 97.81 79 VAL A N 1
ATOM 593 C CA . VAL A 1 79 ? 22.259 -4.642 -1.802 1.00 97.81 79 VAL A CA 1
ATOM 594 C C . VAL A 1 79 ? 20.747 -4.389 -1.842 1.00 97.81 79 VAL A C 1
ATOM 596 O O . VAL A 1 79 ? 19.961 -5.304 -1.612 1.00 97.81 79 VAL A O 1
ATOM 599 N N . GLY A 1 80 ? 20.341 -3.170 -2.201 1.00 97.62 80 GLY A N 1
ATOM 600 C CA . GLY A 1 80 ? 18.943 -2.814 -2.408 1.00 97.62 80 GLY A CA 1
ATOM 601 C C . GLY A 1 80 ? 18.171 -2.603 -1.107 1.00 97.62 80 GLY A C 1
ATOM 602 O O . GLY A 1 80 ? 18.746 -2.320 -0.057 1.00 97.62 80 GLY A O 1
ATOM 603 N N . PHE A 1 81 ? 16.845 -2.705 -1.206 1.00 98.25 81 PHE A N 1
ATOM 604 C CA . PHE A 1 81 ? 15.894 -2.243 -0.188 1.00 98.25 81 PHE A CA 1
ATOM 605 C C . PHE A 1 81 ? 14.970 -3.355 0.312 1.00 98.25 81 PHE A C 1
ATOM 607 O O . PHE A 1 81 ? 13.797 -3.126 0.584 1.00 98.25 81 PHE A O 1
ATOM 614 N N . THR A 1 82 ? 15.493 -4.578 0.429 1.00 98.56 82 THR A N 1
ATOM 615 C CA . THR A 1 82 ? 14.693 -5.742 0.833 1.00 98.56 82 THR A CA 1
ATOM 616 C C . THR A 1 82 ? 13.985 -5.520 2.165 1.00 98.56 82 THR A C 1
ATOM 618 O O . THR A 1 82 ? 12.770 -5.644 2.204 1.00 98.56 82 THR A O 1
ATOM 621 N N . GLN A 1 83 ? 14.707 -5.124 3.218 1.00 98.50 83 GLN A N 1
ATOM 622 C CA . GLN A 1 83 ? 14.110 -4.989 4.555 1.00 98.50 83 GLN A CA 1
ATOM 623 C C . GLN A 1 83 ? 13.213 -3.755 4.713 1.00 98.50 83 GLN A C 1
ATOM 625 O O . GLN A 1 83 ? 12.274 -3.790 5.498 1.00 98.50 83 GLN A O 1
ATOM 630 N N . TYR A 1 84 ? 13.422 -2.712 3.900 1.00 98.38 84 TYR A N 1
ATOM 631 C CA . TYR A 1 84 ? 12.458 -1.611 3.813 1.00 98.38 84 TYR A CA 1
ATOM 632 C C . TYR A 1 84 ? 11.098 -2.096 3.309 1.00 98.38 84 TYR A C 1
ATOM 634 O O . TYR A 1 84 ? 10.069 -1.683 3.828 1.00 98.38 84 TYR A O 1
ATOM 642 N N . ALA A 1 85 ? 11.097 -2.987 2.315 1.00 98.62 85 ALA A N 1
ATOM 643 C CA . ALA A 1 85 ? 9.867 -3.515 1.751 1.00 98.62 85 ALA A CA 1
ATOM 644 C C . ALA A 1 85 ? 9.231 -4.593 2.640 1.00 98.62 85 ALA A C 1
ATOM 646 O O . ALA A 1 85 ? 8.019 -4.570 2.838 1.00 98.62 85 ALA A O 1
ATOM 647 N N . THR A 1 86 ? 10.028 -5.535 3.164 1.00 98.62 86 THR A N 1
ATOM 648 C CA . THR A 1 86 ? 9.506 -6.682 3.928 1.00 98.62 86 THR A CA 1
ATOM 649 C C . THR A 1 86 ? 8.804 -6.259 5.206 1.00 98.62 86 THR A C 1
ATOM 651 O O . THR A 1 86 ? 7.809 -6.884 5.537 1.00 98.62 86 THR A O 1
ATOM 654 N N . ALA A 1 87 ? 9.220 -5.164 5.852 1.00 98.50 87 ALA A N 1
ATOM 655 C CA . ALA A 1 87 ? 8.544 -4.631 7.040 1.00 98.50 87 ALA A CA 1
ATOM 656 C C . ALA A 1 87 ? 7.032 -4.382 6.834 1.00 98.50 87 ALA A C 1
ATOM 658 O O . ALA A 1 87 ? 6.249 -4.410 7.779 1.00 98.50 87 ALA A O 1
ATOM 659 N N . ALA A 1 88 ? 6.594 -4.160 5.589 1.00 98.62 88 ALA A N 1
ATOM 660 C CA . ALA A 1 88 ? 5.186 -3.959 5.257 1.00 98.62 88 ALA A CA 1
ATOM 661 C C . ALA A 1 88 ? 4.418 -5.257 4.928 1.00 98.62 88 ALA A C 1
ATOM 663 O O . ALA A 1 88 ? 3.208 -5.201 4.717 1.00 98.62 88 ALA A O 1
ATOM 664 N N . TYR A 1 89 ? 5.093 -6.408 4.824 1.00 98.38 89 TYR A N 1
ATOM 665 C CA . TYR A 1 89 ? 4.475 -7.685 4.438 1.00 98.38 89 TYR A CA 1
ATOM 666 C C . TYR A 1 89 ? 5.002 -8.919 5.189 1.00 98.38 89 TYR A C 1
ATOM 668 O O . TYR A 1 89 ? 4.733 -10.051 4.775 1.00 98.38 89 TYR A O 1
ATOM 676 N N . THR A 1 90 ? 5.748 -8.735 6.278 1.00 98.56 90 THR A N 1
ATOM 677 C CA . THR A 1 90 ? 6.209 -9.817 7.156 1.00 98.56 90 THR A CA 1
ATOM 678 C C . THR A 1 90 ? 5.693 -9.645 8.577 1.00 98.56 90 THR A C 1
ATOM 680 O O . THR A 1 90 ? 5.195 -8.592 8.969 1.00 98.56 90 THR A O 1
ATOM 683 N N . ASP A 1 91 ? 5.766 -10.742 9.332 1.00 98.31 91 ASP A N 1
ATOM 684 C CA . ASP A 1 91 ? 5.576 -10.787 10.787 1.00 98.31 91 ASP A CA 1
ATOM 685 C C . ASP A 1 91 ? 4.184 -10.376 11.299 1.00 98.31 91 ASP A C 1
ATOM 687 O O . ASP A 1 91 ? 3.945 -10.370 12.503 1.00 98.31 91 ASP A O 1
ATOM 691 N N . ASN A 1 92 ? 3.237 -10.123 10.387 1.00 98.25 92 ASN A N 1
ATOM 692 C CA . ASN A 1 92 ? 1.874 -9.652 10.649 1.00 98.25 92 ASN A CA 1
ATOM 693 C C . ASN A 1 92 ? 1.806 -8.348 11.465 1.00 98.25 92 ASN A C 1
ATOM 695 O O . ASN A 1 92 ? 0.764 -8.041 12.041 1.00 98.25 92 ASN A O 1
ATOM 699 N N . ILE A 1 93 ? 2.892 -7.570 11.518 1.00 98.44 93 ILE A N 1
ATOM 700 C CA . ILE A 1 93 ? 2.935 -6.324 12.296 1.00 98.44 93 ILE A CA 1
ATOM 701 C C . ILE A 1 93 ? 1.976 -5.296 11.683 1.00 98.44 93 ILE A C 1
ATOM 703 O O . ILE A 1 93 ? 1.134 -4.724 12.372 1.00 98.44 93 ILE A O 1
ATOM 707 N N . LEU A 1 94 ? 2.042 -5.093 10.362 1.00 98.56 94 LEU A N 1
ATOM 708 C CA . LEU A 1 94 ? 1.131 -4.164 9.690 1.00 98.56 94 LEU A CA 1
ATOM 709 C C . LEU A 1 94 ? -0.315 -4.696 9.640 1.00 98.56 94 LEU A C 1
ATOM 711 O O . LEU A 1 94 ? -1.262 -3.902 9.672 1.00 98.56 94 LEU A O 1
ATOM 715 N N . ASP A 1 95 ? -0.493 -6.019 9.592 1.00 98.62 95 ASP A N 1
ATOM 716 C CA . ASP A 1 95 ? -1.796 -6.684 9.678 1.00 98.62 95 ASP A CA 1
ATOM 717 C C . ASP A 1 95 ? -2.509 -6.367 10.989 1.00 98.62 95 ASP A C 1
ATOM 719 O O . ASP A 1 95 ? -3.686 -5.990 10.975 1.00 98.62 95 ASP A O 1
ATOM 723 N N . ASP A 1 96 ? -1.789 -6.458 12.105 1.00 98.62 96 ASP A N 1
ATOM 724 C CA . ASP A 1 96 ? -2.292 -6.138 13.436 1.00 98.62 96 ASP A CA 1
ATOM 725 C C . ASP A 1 96 ? -2.747 -4.674 13.524 1.00 98.62 96 ASP A C 1
ATOM 727 O O . ASP A 1 96 ? -3.920 -4.395 13.793 1.00 98.62 96 ASP A O 1
ATOM 731 N N . TYR A 1 97 ? -1.876 -3.731 13.151 1.00 98.44 97 TYR A N 1
ATOM 732 C CA . TYR A 1 97 ? -2.166 -2.296 13.262 1.00 98.44 97 TYR A CA 1
ATOM 733 C C . TYR A 1 97 ? -3.353 -1.882 12.381 1.00 98.44 97 TYR A C 1
ATOM 735 O O . TYR A 1 97 ? -4.207 -1.082 12.779 1.00 98.44 97 TYR A O 1
ATOM 743 N N . THR A 1 98 ? -3.445 -2.453 11.178 1.00 98.56 98 THR A N 1
ATOM 744 C CA . THR A 1 98 ? -4.543 -2.167 10.245 1.00 98.56 98 THR A CA 1
ATOM 745 C C . THR A 1 98 ? -5.860 -2.774 10.729 1.00 98.56 98 THR A C 1
ATOM 747 O O . THR A 1 98 ? -6.918 -2.148 10.603 1.00 98.56 98 THR A O 1
ATOM 750 N N . THR A 1 99 ? -5.811 -3.972 11.316 1.00 98.50 99 THR A N 1
ATOM 751 C CA . THR A 1 99 ? -6.986 -4.626 11.907 1.00 98.50 99 THR A CA 1
ATOM 752 C C . THR A 1 99 ? -7.504 -3.834 13.105 1.00 98.50 99 THR A C 1
ATOM 754 O O . THR A 1 99 ? -8.702 -3.542 13.160 1.00 98.50 99 THR A O 1
ATOM 757 N N . TYR A 1 100 ? -6.608 -3.388 13.994 1.00 98.62 100 TYR A N 1
ATOM 758 C CA . TYR A 1 100 ? -6.944 -2.497 15.105 1.00 98.62 100 TYR A CA 1
ATOM 759 C C . TYR A 1 100 ? -7.654 -1.229 14.617 1.00 98.62 100 TYR A C 1
ATOM 761 O O . TYR A 1 100 ? -8.747 -0.897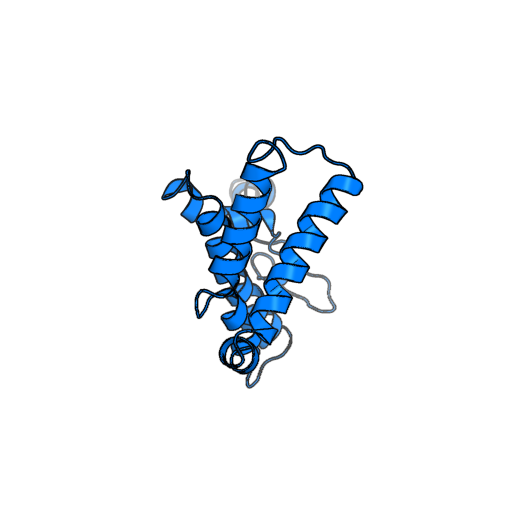 15.084 1.00 98.62 100 TYR A O 1
ATOM 769 N N . GLY A 1 101 ? -7.086 -0.552 13.613 1.00 98.25 101 GLY A N 1
ATOM 770 C CA . GLY A 1 101 ? -7.679 0.659 13.047 1.00 98.25 101 GLY A CA 1
ATOM 771 C C . GLY A 1 101 ? -9.074 0.433 12.461 1.00 98.25 101 GLY A C 1
ATOM 772 O O . GLY A 1 101 ? -9.977 1.249 12.667 1.00 98.25 101 GLY A O 1
ATOM 773 N N . LEU A 1 102 ? -9.302 -0.696 11.781 1.00 97.81 102 LEU A N 1
ATOM 774 C CA . LEU A 1 102 ? -10.631 -1.032 11.275 1.00 97.81 102 LEU A CA 1
ATOM 775 C C . LEU A 1 102 ? -11.645 -1.229 12.412 1.00 97.81 102 LEU A C 1
ATOM 777 O O . LEU A 1 102 ? -12.784 -0.758 12.313 1.00 97.81 102 LEU A O 1
ATOM 781 N N . ASP A 1 103 ? -11.258 -1.919 13.479 1.00 98.06 103 ASP A N 1
ATOM 782 C CA . ASP A 1 103 ? -12.140 -2.169 14.616 1.00 98.06 103 ASP A CA 1
ATOM 783 C C . ASP A 1 103 ? -12.438 -0.887 15.400 1.00 98.06 103 ASP A C 1
ATOM 785 O O . ASP A 1 103 ? -13.596 -0.650 15.772 1.00 98.06 103 ASP A O 1
ATOM 789 N N . TYR A 1 104 ? -11.456 0.008 15.533 1.00 98.25 104 TYR A N 1
ATOM 790 C CA . TYR A 1 104 ? -11.667 1.352 16.063 1.00 98.25 104 TYR A CA 1
ATOM 791 C C . TYR A 1 104 ? -12.700 2.131 15.235 1.00 98.25 104 TYR A C 1
ATOM 793 O O . TYR A 1 104 ? -13.660 2.677 15.786 1.00 98.25 104 TYR A O 1
ATOM 801 N N . ILE A 1 105 ? -12.582 2.122 13.901 1.00 97.31 105 ILE A N 1
ATOM 802 C CA . ILE A 1 105 ? -13.535 2.795 13.004 1.00 97.31 105 ILE A CA 1
ATOM 803 C C . ILE A 1 105 ? -14.942 2.206 13.135 1.00 97.31 105 ILE A C 1
ATOM 805 O O . ILE A 1 105 ? -15.932 2.946 13.186 1.00 97.31 105 ILE A O 1
ATOM 809 N N . LYS A 1 106 ? -15.062 0.877 13.214 1.00 96.56 106 LYS A N 1
ATOM 810 C CA . LYS A 1 106 ? -16.359 0.214 13.399 1.00 96.56 106 LYS A CA 1
ATOM 811 C C . LYS A 1 106 ? -17.020 0.617 14.713 1.00 96.56 106 LYS A C 1
ATOM 813 O O . LYS A 1 106 ? -18.225 0.866 14.721 1.00 96.56 106 LYS A O 1
ATOM 818 N N . LYS A 1 107 ? -16.242 0.706 15.792 1.00 97.31 107 LYS A N 1
ATOM 819 C CA . LYS A 1 107 ? -16.731 1.046 17.131 1.00 97.31 107 LYS A CA 1
ATOM 820 C C . LYS A 1 107 ? -17.100 2.524 17.268 1.00 97.31 107 LYS A C 1
ATOM 822 O O . LYS A 1 107 ? -18.156 2.825 17.817 1.00 97.31 107 LYS A O 1
ATOM 827 N N . ASN A 1 108 ? -16.262 3.430 16.763 1.00 97.50 108 ASN A N 1
ATOM 828 C CA . ASN A 1 108 ? -16.349 4.860 17.081 1.00 97.50 108 ASN A CA 1
ATOM 829 C C . ASN A 1 108 ? -16.937 5.720 15.952 1.00 97.50 108 ASN A C 1
ATOM 831 O O . ASN A 1 108 ? -17.451 6.806 16.210 1.00 97.50 108 ASN A O 1
ATOM 835 N N . HIS A 1 109 ? -16.947 5.226 14.708 1.00 96.44 109 HIS A N 1
ATOM 836 C CA . HIS A 1 109 ? -17.434 5.982 13.546 1.00 96.44 109 HIS A CA 1
ATOM 837 C C . HIS A 1 109 ? -18.593 5.312 12.798 1.00 96.44 109 HIS A C 1
ATOM 839 O O . HIS A 1 109 ? -18.918 5.693 11.673 1.00 96.44 109 HIS A O 1
ATOM 845 N N . GLY A 1 110 ? -19.259 4.340 13.429 1.00 92.75 110 GLY A N 1
ATOM 846 C CA . GLY A 1 110 ? -20.485 3.728 12.909 1.00 92.75 110 GLY A CA 1
ATOM 847 C C . GLY A 1 110 ? -20.271 2.754 11.749 1.00 92.75 110 GLY A C 1
ATOM 848 O O . GLY A 1 110 ? -21.237 2.396 11.075 1.00 92.75 110 GLY A O 1
ATOM 849 N N . GLY A 1 111 ? -19.030 2.320 11.511 1.00 93.69 111 GLY A N 1
ATOM 850 C CA . GLY A 1 111 ? -18.689 1.363 10.460 1.00 93.69 111 GLY A CA 1
ATOM 851 C C . GLY A 1 111 ? -17.939 1.961 9.273 1.00 93.69 111 GLY A C 1
ATOM 852 O O . GLY A 1 111 ? -17.692 3.164 9.170 1.00 93.69 111 GLY A O 1
ATOM 853 N N . ILE A 1 112 ? -17.581 1.074 8.345 1.00 94.00 112 ILE A N 1
ATOM 854 C CA . ILE A 1 112 ? -16.839 1.420 7.130 1.00 94.00 112 ILE A CA 1
ATOM 855 C C . ILE A 1 112 ? -17.644 2.425 6.298 1.00 94.00 112 ILE A C 1
ATOM 857 O O . ILE A 1 112 ? -18.844 2.246 6.075 1.00 94.00 112 ILE A O 1
ATOM 861 N N . ALA A 1 113 ? -16.966 3.477 5.834 1.00 94.50 113 ALA A N 1
ATOM 862 C CA . ALA A 1 113 ? -17.529 4.543 5.001 1.00 94.50 113 ALA A CA 1
ATOM 863 C C . ALA A 1 113 ? -18.706 5.320 5.636 1.00 94.50 113 ALA A C 1
ATOM 865 O O . ALA A 1 113 ? -19.520 5.906 4.921 1.00 94.50 113 ALA A O 1
ATOM 866 N N . LYS A 1 114 ? -18.820 5.330 6.973 1.00 96.88 114 LYS A N 1
ATOM 867 C CA . LYS A 1 114 ? -19.842 6.109 7.703 1.00 96.88 114 LYS A CA 1
ATOM 868 C C . LYS A 1 114 ? -19.305 7.373 8.370 1.00 96.88 114 LYS A C 1
ATOM 870 O O . LYS A 1 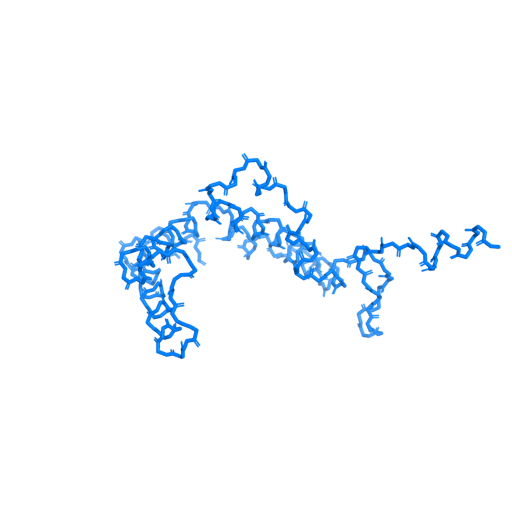114 ? -20.084 8.286 8.645 1.00 96.88 114 LYS A O 1
ATOM 875 N N . ALA A 1 115 ? -17.995 7.447 8.592 1.00 95.81 115 ALA A N 1
ATOM 876 C CA . ALA A 1 115 ? -17.345 8.618 9.161 1.00 95.81 115 ALA A CA 1
ATOM 877 C C . ALA A 1 115 ? -17.505 9.851 8.248 1.00 95.81 115 ALA A C 1
ATOM 879 O O . ALA A 1 115 ? -17.496 9.739 7.019 1.00 95.81 115 ALA A O 1
ATOM 880 N N . LYS A 1 116 ? -17.639 11.046 8.836 1.00 95.94 116 LYS A N 1
ATOM 881 C CA . LYS A 1 116 ? -17.671 12.299 8.065 1.00 95.94 116 LYS A CA 1
ATOM 882 C C . LYS A 1 116 ? -16.273 12.618 7.532 1.00 95.94 116 LYS A C 1
ATOM 884 O O . LYS A 1 116 ? -15.294 12.469 8.250 1.00 95.94 116 LYS A O 1
ATOM 889 N N . ALA A 1 117 ? -16.185 13.130 6.307 1.00 97.19 117 ALA A N 1
ATOM 890 C CA . ALA A 1 117 ? -14.923 13.574 5.716 1.00 97.19 117 ALA A CA 1
ATOM 891 C C . ALA A 1 117 ? -14.517 14.968 6.240 1.00 97.19 117 ALA A C 1
ATOM 893 O O . ALA A 1 117 ? -14.576 15.957 5.511 1.00 97.19 117 ALA A O 1
ATOM 894 N N . THR A 1 118 ? -14.163 15.059 7.524 1.00 98.31 118 THR A N 1
ATOM 895 C CA . THR A 1 118 ? -13.694 16.293 8.179 1.00 98.31 118 THR A CA 1
ATOM 896 C C . THR A 1 118 ? -12.299 16.106 8.770 1.00 98.31 118 THR A C 1
ATOM 898 O O . THR A 1 118 ? -11.892 14.989 9.082 1.00 98.31 118 THR A O 1
ATOM 901 N N . GLN A 1 119 ? -11.565 17.207 8.965 1.00 98.44 119 GLN A N 1
ATOM 902 C CA . GLN A 1 119 ? -10.228 17.166 9.572 1.00 98.44 119 GLN A CA 1
ATOM 903 C C . GLN A 1 119 ? -10.247 16.588 10.994 1.00 98.44 119 GLN A C 1
ATOM 905 O O . GLN A 1 119 ? -9.300 15.926 11.394 1.00 98.44 119 GLN A O 1
ATOM 910 N N . GLU A 1 120 ? -11.325 16.814 11.745 1.00 98.38 120 GLU A N 1
ATOM 911 C CA . GLU A 1 120 ? -11.503 16.252 13.089 1.00 98.38 120 GLU A CA 1
ATOM 912 C C . GLU A 1 120 ? -11.482 14.720 13.061 1.00 98.38 120 GLU A C 1
ATOM 914 O O . GLU A 1 120 ? -10.741 14.115 13.823 1.00 98.38 120 GLU A O 1
ATOM 919 N N . VAL A 1 121 ? -12.217 14.102 12.129 1.00 98.06 121 VAL A N 1
ATOM 920 C CA . VAL A 1 121 ? -12.236 12.640 11.955 1.00 98.06 121 VAL A CA 1
ATOM 921 C C . VAL A 1 121 ? -10.879 12.117 11.483 1.00 98.06 121 VAL A C 1
ATOM 923 O O . VAL A 1 121 ? -10.440 11.064 11.934 1.00 98.06 121 VAL A O 1
ATOM 926 N N . VAL A 1 122 ? -10.199 12.849 10.594 1.00 98.31 122 VAL A N 1
ATOM 927 C CA . VAL A 1 122 ? -8.837 12.491 10.165 1.00 98.31 122 VAL A CA 1
ATOM 928 C C . VAL A 1 122 ? -7.883 12.497 11.355 1.00 98.31 122 VAL A C 1
ATOM 930 O O . VAL A 1 122 ? -7.153 11.530 11.542 1.00 98.31 122 VAL A O 1
ATOM 933 N N . ASN A 1 123 ? -7.902 13.560 12.163 1.00 98.62 123 ASN A N 1
ATOM 934 C CA . ASN A 1 123 ? -7.042 13.680 13.335 1.00 98.62 123 ASN A CA 1
ATOM 935 C C . ASN A 1 123 ? -7.333 12.577 14.353 1.00 98.62 123 ASN A C 1
ATOM 937 O O . ASN A 1 123 ? -6.387 12.008 14.877 1.00 98.62 123 ASN A O 1
ATOM 941 N N . ASP A 1 124 ? -8.603 12.269 14.607 1.00 98.56 124 ASP A N 1
ATOM 942 C CA . ASP A 1 124 ? -9.025 11.235 15.556 1.00 98.56 124 ASP A CA 1
ATOM 943 C C . ASP A 1 124 ? -8.485 9.851 15.159 1.00 98.56 124 ASP A C 1
ATOM 945 O O . ASP A 1 124 ? -7.642 9.285 15.853 1.00 98.56 124 ASP A O 1
ATOM 949 N N . ILE A 1 125 ? -8.856 9.363 13.968 1.00 98.25 125 ILE A N 1
ATOM 950 C CA . ILE A 1 125 ? -8.459 8.030 13.486 1.00 98.25 125 ILE A CA 1
ATOM 951 C C . ILE A 1 125 ? -6.939 7.929 13.329 1.00 98.25 125 ILE A C 1
ATOM 953 O O . ILE A 1 125 ? -6.339 6.938 13.742 1.00 98.25 125 ILE A O 1
ATOM 957 N N . ALA A 1 126 ? -6.304 8.934 12.715 1.00 98.50 126 ALA A N 1
ATOM 958 C CA . ALA A 1 126 ? -4.868 8.883 12.466 1.00 98.50 126 ALA A CA 1
ATOM 959 C C . ALA A 1 126 ? -4.068 8.936 13.771 1.00 98.50 126 ALA A C 1
ATOM 961 O O . ALA A 1 126 ? -3.090 8.204 13.897 1.00 98.50 126 ALA A O 1
ATOM 962 N N . THR A 1 127 ? -4.475 9.767 14.737 1.00 98.69 127 THR A N 1
ATOM 963 C CA . THR A 1 127 ? -3.787 9.862 16.033 1.00 98.69 127 THR A CA 1
ATOM 964 C C . THR A 1 127 ? -3.917 8.557 16.799 1.00 98.69 127 THR A C 1
ATOM 966 O O . THR A 1 127 ? -2.902 8.017 17.222 1.00 98.69 127 THR A O 1
ATOM 969 N N . GLU A 1 128 ? -5.129 8.021 16.923 1.00 98.62 128 GLU A N 1
ATOM 970 C CA . GLU A 1 128 ? -5.376 6.780 17.655 1.00 98.62 128 GLU A CA 1
ATOM 971 C C . GLU A 1 128 ? -4.546 5.611 17.106 1.00 98.62 128 GLU A C 1
ATOM 973 O O . GLU A 1 128 ? -3.825 4.953 17.851 1.00 98.62 128 GLU A O 1
ATOM 978 N N . VAL A 1 129 ? -4.620 5.357 15.795 1.00 98.44 129 VAL A N 1
ATOM 979 C CA . VAL A 1 129 ? -3.927 4.209 15.187 1.00 98.44 129 VAL A CA 1
ATOM 980 C C . VAL A 1 129 ? -2.409 4.401 15.225 1.00 98.44 129 VAL A C 1
ATOM 982 O O . VAL A 1 129 ? -1.671 3.431 15.381 1.00 98.44 129 VAL A O 1
ATOM 985 N N . THR A 1 130 ? -1.933 5.649 15.139 1.00 98.69 130 THR A N 1
ATOM 986 C CA . THR A 1 130 ? -0.506 5.960 15.313 1.00 98.69 130 THR A CA 1
ATOM 987 C C . THR A 1 130 ? -0.048 5.657 16.734 1.00 98.69 130 THR A C 1
ATOM 989 O O . THR A 1 130 ? 0.983 5.014 16.901 1.00 98.69 130 THR A O 1
ATOM 992 N N . LEU A 1 131 ? -0.795 6.100 17.751 1.00 98.69 131 LEU A N 1
ATOM 993 C CA . LEU A 1 131 ? -0.455 5.845 19.151 1.00 98.69 131 LEU A CA 1
ATOM 994 C C . LEU A 1 131 ? -0.420 4.345 19.436 1.00 98.69 131 LEU A C 1
ATOM 996 O O . LEU A 1 131 ? 0.594 3.867 19.932 1.00 98.69 131 LEU A O 1
ATOM 1000 N N . TYR A 1 132 ? -1.445 3.604 19.007 1.00 98.62 132 TYR A N 1
ATOM 1001 C CA . TYR A 1 132 ? -1.472 2.148 19.139 1.00 98.62 132 TYR A CA 1
ATOM 1002 C C . TYR A 1 132 ? -0.231 1.489 18.522 1.00 98.62 132 TYR A C 1
ATOM 1004 O O . TYR A 1 132 ? 0.461 0.726 19.190 1.00 98.62 132 TYR A O 1
ATOM 1012 N N . GLY A 1 133 ? 0.101 1.826 17.270 1.00 98.19 133 GLY A N 1
ATOM 1013 C CA . GLY A 1 133 ? 1.270 1.256 16.596 1.00 98.19 133 GLY A CA 1
ATOM 1014 C C . GLY A 1 133 ? 2.596 1.581 17.295 1.00 98.19 133 GLY A C 1
ATOM 1015 O O . GLY A 1 133 ? 3.483 0.733 17.343 1.00 98.19 133 GLY A O 1
ATOM 1016 N N . MET A 1 134 ? 2.739 2.783 17.864 1.00 98.38 134 MET A N 1
ATOM 1017 C CA . MET A 1 134 ? 3.932 3.156 18.636 1.00 98.38 134 MET A CA 1
ATOM 1018 C C . MET A 1 134 ? 4.012 2.406 19.968 1.00 98.38 134 MET A C 1
ATOM 1020 O O . MET A 1 134 ? 5.081 1.913 20.319 1.00 98.38 134 MET A O 1
ATOM 1024 N N . GLU A 1 135 ? 2.887 2.263 20.671 1.00 98.38 135 GLU A N 1
ATOM 1025 C CA . GLU A 1 135 ? 2.803 1.497 21.917 1.00 98.38 135 GLU A CA 1
ATOM 1026 C C . GLU A 1 135 ? 3.222 0.037 21.709 1.00 98.38 135 GLU A C 1
ATOM 1028 O O . GLU A 1 135 ? 3.935 -0.508 22.546 1.00 98.38 135 GLU A O 1
ATOM 1033 N N . GLN A 1 136 ? 2.879 -0.583 20.571 1.00 98.31 136 GLN A N 1
ATOM 1034 C CA . GLN A 1 136 ? 3.299 -1.960 20.278 1.00 98.31 136 GLN A CA 1
ATOM 1035 C C . GLN A 1 136 ? 4.829 -2.105 20.171 1.00 98.31 136 GLN A C 1
ATOM 1037 O O . GLN A 1 136 ? 5.383 -3.099 20.642 1.00 98.31 136 GLN A O 1
ATOM 1042 N N . TYR A 1 137 ? 5.539 -1.111 19.625 1.00 97.62 137 TYR A N 1
ATOM 1043 C CA . TYR A 1 137 ? 7.009 -1.122 19.607 1.00 97.62 137 TYR A CA 1
ATOM 1044 C C . TYR A 1 137 ? 7.629 -0.912 20.996 1.00 97.62 137 TYR A C 1
ATOM 1046 O O . TYR A 1 137 ? 8.718 -1.420 21.263 1.00 97.62 137 TYR A O 1
ATOM 1054 N N . GLU A 1 138 ? 6.958 -0.172 21.881 1.00 97.69 138 GLU A N 1
ATOM 1055 C CA . GLU A 1 138 ? 7.421 0.052 23.255 1.00 97.69 138 GLU A CA 1
ATOM 1056 C C . GLU A 1 138 ? 7.152 -1.158 24.162 1.00 97.69 138 GLU A C 1
ATOM 1058 O O . GLU A 1 138 ?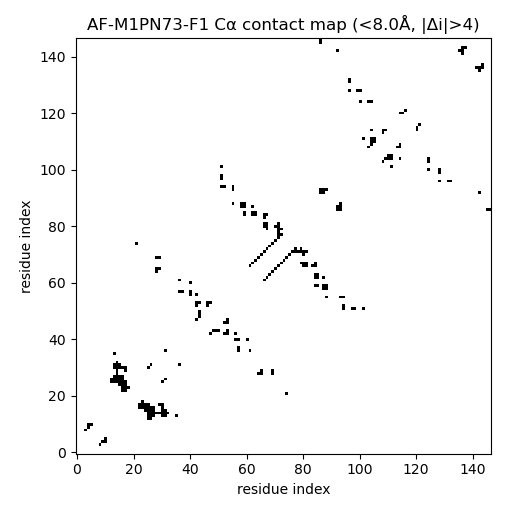 8.009 -1.542 24.961 1.00 97.69 138 GLU A O 1
ATOM 1063 N N . GLU A 1 139 ? 5.975 -1.773 24.033 1.00 98.06 139 GLU A N 1
ATOM 1064 C CA . GLU A 1 139 ? 5.549 -2.917 24.841 1.00 98.06 139 GLU A CA 1
ATOM 1065 C C . GLU A 1 139 ? 6.258 -4.213 24.428 1.00 98.06 139 GLU A C 1
ATOM 1067 O O . GLU A 1 139 ? 6.609 -5.030 25.286 1.00 98.06 139 GLU A O 1
ATOM 1072 N N . PHE A 1 140 ? 6.523 -4.387 23.128 1.00 97.44 140 PHE A N 1
ATOM 1073 C CA . PHE A 1 140 ? 7.157 -5.581 22.574 1.00 97.44 140 PHE A CA 1
ATOM 1074 C C . PHE A 1 140 ? 8.515 -5.245 21.940 1.00 97.44 140 PHE A C 1
ATOM 1076 O O . PHE A 1 140 ? 8.596 -5.014 20.732 1.00 97.44 140 PHE A O 1
ATOM 1083 N N . PRO A 1 141 ? 9.625 -5.317 22.706 1.00 97.38 141 PRO A N 1
ATOM 1084 C CA . PRO A 1 141 ? 10.964 -5.009 22.197 1.00 97.38 141 PRO A CA 1
ATOM 1085 C C . PRO A 1 141 ? 11.374 -5.804 20.953 1.00 97.38 141 PRO A C 1
ATOM 1087 O O . PRO A 1 141 ? 12.173 -5.326 20.159 1.00 97.38 141 PRO A O 1
ATOM 1090 N N . THR A 1 142 ? 10.822 -7.003 20.750 1.00 97.69 142 THR A N 1
ATOM 1091 C CA . THR A 1 142 ? 11.075 -7.811 19.549 1.00 97.69 142 THR A CA 1
ATOM 1092 C C . THR A 1 142 ? 10.444 -7.224 18.289 1.00 97.69 142 THR A C 1
ATOM 1094 O O . THR A 1 142 ? 10.992 -7.413 17.210 1.00 97.69 142 THR A O 1
ATOM 1097 N N . ALA A 1 143 ? 9.319 -6.506 18.399 1.00 96.50 143 ALA A N 1
ATOM 1098 C CA . ALA A 1 143 ? 8.751 -5.771 17.270 1.00 96.50 143 ALA A CA 1
ATOM 1099 C C . ALA A 1 143 ? 9.669 -4.603 16.881 1.00 96.50 143 ALA A C 1
ATOM 1101 O O . ALA A 1 143 ? 9.922 -4.395 15.698 1.00 96.50 143 ALA A O 1
ATOM 1102 N N . LEU A 1 144 ? 10.224 -3.900 17.877 1.00 97.19 144 LEU A N 1
ATOM 1103 C CA . LEU A 1 144 ? 11.198 -2.820 17.673 1.00 97.19 144 LEU A CA 1
ATOM 1104 C C . LEU A 1 144 ? 12.557 -3.327 17.168 1.00 97.19 144 LEU A C 1
ATOM 1106 O O . LEU A 1 144 ? 13.283 -2.597 16.513 1.00 97.19 144 LEU A O 1
ATOM 1110 N N . GLU A 1 145 ? 12.940 -4.560 17.489 1.00 97.88 145 GLU A N 1
ATOM 1111 C CA . GLU A 1 145 ? 14.150 -5.169 16.929 1.00 97.88 145 GLU A CA 1
ATOM 1112 C C . GLU A 1 145 ? 13.944 -5.615 15.473 1.00 97.88 145 GLU A C 1
ATOM 1114 O O . GLU A 1 145 ? 14.889 -5.605 14.684 1.00 97.88 145 GLU A O 1
ATOM 1119 N N . SER A 1 146 ? 12.717 -6.002 15.113 1.00 97.25 146 SER A N 1
ATOM 1120 C CA . SER A 1 146 ? 12.371 -6.448 13.762 1.00 97.25 146 SER A CA 1
ATOM 1121 C C . SER A 1 146 ? 12.317 -5.300 12.746 1.00 97.25 146 SER A C 1
ATOM 1123 O O . SER A 1 146 ? 12.639 -5.516 11.576 1.00 97.25 146 SER A O 1
ATOM 1125 N N . HIS A 1 147 ? 11.899 -4.101 13.171 1.00 95.94 147 HIS A N 1
ATOM 1126 C CA . HIS A 1 147 ? 11.680 -2.914 12.329 1.00 95.94 147 HIS A CA 1
ATOM 1127 C C . HIS A 1 147 ? 12.608 -1.754 12.701 1.00 95.94 147 HIS A C 1
ATOM 1129 O O . HIS A 1 147 ? 13.180 -1.141 11.768 1.00 95.94 147 HIS A O 1
#

Nearest PDB structures (foldseek):
  1e6v-assembly1_A  TM=9.944E-01  e=2.940E-12  Methanopyrus kandleri
  5a8k-assembly1_D  TM=1.000E+00  e=2.782E-12  Methanothermobacter wolfeii
  1hbm-assembly1_A  TM=9.985E-01  e=6.022E-12  Methanothermobacter thermautotrophicus
  5g0r-assembly1_A  TM=9.991E-01  e=6.364E-12  Methanothermobacter marburgensis
  3sqg-assembly1_A  TM=9.246E-01  e=1.416E-09  uncultured archaeon

Secondary structure (DSSP, 8-state):
-HHHIIIIIS---SSPPPPGGG---TT-GGG--HHHHHHH--HHHH-TT-HHHHHHHHHHHHIIIIIIIIIIIITT-TT-SHHHHHTTTSTTHHHHHHHHHHHHHHHHSSSTTTS--SHHHHHHHHHHHHHHHHHHHHH-HHHHHH-

Mean predicted aligned error: 2.93 Å

Foldseek 3Di:
DVVCCPPPVPDDFQFCADDPVLGDHTNALVRHDLVSLLVVQCCCVVCVVCVLRSVLSSLLVCLCRCFAPNVQPSVHHDPGDVLVSVLSPPPCLVVVLSVVLQVCCVVPQVHDPRHDPDVVSVCVSVVVSVVVSVVCCVVDVVNVVSD

Sequence (147 aa):
DLAFAAKHAGVIQMADILPARRARGPNEPGGIKFGHFADMIQSDRKYPNDPVRSSLEIVAAGCMLFDQIWLGSYMSGGVGFTQYATAAYTDNILDDYTTYGLDYIKKNHGGIAKAKATQEVVNDIATEVTLYGMEQYEEFPTALESH

=== Feature glossary ===
Key to the feature types in this record:

Secondary structure (8-state, DSSP). Secondary structure is the local, repeating backbone conformation. DSSP classifies it into eight states by reading the hydrogen-bond network: three helix types (H, G, I), two β types (E, B), two non-regular types (T, S), and unstructured coil (-).

Backbone torsions (φ/ψ). Backbone dihedral angles. Every residue except chain termini has a φ (preceding-C → N → Cα → C) and a ψ (N → Cα → C → next-N). They are reported in degrees following the IUPAC sign convention. Secondary structure is essentially a statement about which (φ, ψ) basin each residue occupies.

Predicted aligned error. Predicted Aligned Error (PAE) is an AlphaFold confidence matrix: entry (i, j) is the expected error in the position of residue j, in ångströms, when the prediction is superimposed on the true structure at residue i. Low PAE within a block of residues means that block is internally rigid and well-predicted; high PAE between two blocks means their relative placement is uncertain even if each block individually is confident.

B-factor. B-factor (Debye–Waller factor) reflects atomic displacement in the crystal lattice. It is an experimental observable (units Å²), not a prediction; low values mean the atom is pinned down, high values mean it moves or is heterogeneous across the crystal.

Secondary structure (3-state, P-SEA). Three-state secondary structure (P-SEA) collapses the eight DSSP classes into helix (a), strand (b), and coil (c). P-SEA assigns these from Cα geometry alone — distances and angles — without requiring backbone oxygens, so it works on any Cα trace.

Sequence. Primary structure: the covalent order of the twenty standard amino acids along the backbone. Two proteins with the same sequence will (almost always) fold to the same structure; two with 30% identity often share a fold but not the details.

pLDDT. pLDDT is the predicted lDDT-Cα score: AlphaFold's confidence that the local environment of each residue (all inter-atomic distances within 15 Å) is correctly placed. It is a per-residue number between 0 and 100, with higher meaning more reliable.

InterPro / GO / CATH / organism. Functional annotations link the protein to curated databases. InterPro entries identify conserved domains and families by matching the sequence against member-database signatures (Pfam, PROSITE, CDD, …). Gene Ontology (GO) terms describe molecular function, biological process, and cellular component in a controlled vocabulary. CATH places the structure in a hierarchical fold classification (Class/Architecture/Topology/Homologous-superfamily). The organism is the source species.

Contact-map, Ramachandran, and PAE plots. Three diagnostic plots accompany the record. The Cα contact map visualizes the tertiary structure as a 2D adjacency matrix (8 Å cutoff, sequence-local contacts suppressed). The Ramachandran plot shows the distribution of backbone (φ, ψ) torsions, with points in the α and β basins reflecting secondary structure content. The PAE plot shows AlphaFold's inter-residue confidence as a color matrix.

mmCIF coordinates. The mmCIF table is the protein's shape written out atom by atom. For each backbone N, Cα, C, and carbonyl O, it records an (x, y, z) coordinate triple in Å plus the residue type, chain letter, and residue number.

Radius of gyration, Cα contacts, bounding box. Three whole-structure scalars: the radius of gyration (RMS distance of Cα from centroid, in Å), the count of Cα–Cα contacts (pairs closer than 8 Å and separated by more than four residues in sequence — i.e. tertiary, not local, contacts), and the bounding-box dimensions. Together they distinguish compact globular folds from extended fibres or disordered chains.

Foldseek 3Di. The Foldseek 3Di string encodes local tertiary geometry as a 20-letter alphabet — one character per residue — derived from the relative positions of nearby Cα atoms. Unlike the amino-acid sequence, 3Di is a direct function of the 3D structure, so two proteins with the same fold have similar 3Di strings even at low sequence identity.

Rendered structure images. Six rendered views show the 3D structure from the faces of a cube — i.e. along ±x, ±y, ±z. Rendering representation is drawn randomly per protein from cartoon (secondary-structure ribbons), sticks (backbone bonds), or molecular surface; coloring is either N→C rainbow (blue at the N-terminus through red at the C-terminus) or one color per chain.

Nearest PDB structures. The Foldseek neighbor list gives the closest experimentally determined structures in the PDB, ranked by structural alignment. TM-score near 1 means near-identical fold; near 0.3 means only rough topology match. This is how one finds what a novel AlphaFold prediction most resembles in the solved-structure universe.

Solvent-accessible surface area. SASA measures how much of the protein is reachable by solvent. It is computed by rolling a water-sized probe over the atomic surface and summing the exposed area (Å²). Per-residue SASA distinguishes core (buried, low SASA) from surface (exposed, high SASA) residues; total SASA is a whole-molecule size measure.